Protein AF-A0A957H696-F1 (afdb_monomer_lite)

pLDDT: mean 72.22, std 16.33, range [32.25, 91.06]

Radius of gyration: 23.82 Å; chains: 1; bounding box: 49×33×76 Å

Secondary structure (DSSP, 8-state):
-------------------TTHHHHHHHHHSHHIIIIIIIHHHHHHHHHHHHHHHHT-TTHHHHHHHHHHHHHHHHHHHHHHHHHHHTSSHHHHHHHHTT--TT-EEEEEESS-HHHHHHHHTT-SS-EEEEEE---TTT---HHHHHHHH-

Structure (mmCIF, N/CA/C/O backbone):
data_AF-A0A957H696-F1
#
_entry.id   AF-A0A957H696-F1
#
loop_
_atom_site.group_PDB
_atom_site.id
_atom_site.type_symbol
_atom_site.label_atom_id
_atom_site.label_alt_id
_atom_site.label_comp_id
_atom_site.label_asym_id
_atom_site.label_entity_id
_atom_site.label_seq_id
_atom_site.pdbx_PDB_ins_code
_atom_site.Cartn_x
_atom_site.Cartn_y
_atom_site.Cartn_z
_atom_site.occupancy
_atom_site.B_iso_or_equiv
_atom_site.auth_seq_id
_atom_site.auth_comp_id
_atom_site.auth_asym_id
_atom_site.auth_atom_id
_atom_site.pdbx_PDB_model_num
ATOM 1 N N . MET A 1 1 ? -25.840 -11.028 42.910 1.00 34.81 1 MET A N 1
ATOM 2 C CA . MET A 1 1 ? -25.568 -9.644 43.344 1.00 34.81 1 MET A CA 1
ATOM 3 C C . MET A 1 1 ? -24.066 -9.427 43.217 1.00 34.81 1 MET A C 1
ATOM 5 O O . MET A 1 1 ? -23.335 -9.792 44.121 1.00 34.81 1 MET A O 1
ATOM 9 N N . PHE A 1 2 ? -23.595 -8.974 42.053 1.00 33.38 2 PHE A N 1
ATOM 10 C CA . PHE A 1 2 ? -22.177 -8.686 41.814 1.00 33.38 2 PHE A CA 1
ATOM 11 C C . PHE A 1 2 ? -22.056 -7.230 41.378 1.00 33.38 2 PHE A C 1
ATOM 13 O O . PHE A 1 2 ? -22.542 -6.841 40.320 1.00 33.38 2 PHE A O 1
ATOM 20 N N . SER A 1 3 ? -21.473 -6.438 42.273 1.00 37.19 3 SER A N 1
ATOM 21 C CA . SER A 1 3 ? -21.090 -5.048 42.075 1.00 37.19 3 SER A CA 1
ATOM 22 C C . SER A 1 3 ? -19.741 -5.029 41.362 1.00 37.19 3 SER A C 1
ATOM 24 O O . SER A 1 3 ? -18.765 -5.543 41.904 1.00 37.19 3 SER A O 1
ATOM 26 N N . TYR A 1 4 ? -19.681 -4.455 40.163 1.00 36.12 4 TYR A N 1
ATOM 27 C CA . TYR A 1 4 ? -18.425 -4.066 39.527 1.00 36.12 4 TYR A CA 1
ATOM 28 C C . TYR A 1 4 ? -18.479 -2.562 39.289 1.00 36.12 4 TYR A C 1
ATOM 30 O O . TYR A 1 4 ? -19.171 -2.070 38.399 1.00 36.12 4 TYR A O 1
ATOM 38 N N . GLY A 1 5 ? -17.806 -1.845 40.187 1.00 32.28 5 GLY A N 1
ATOM 39 C CA . GLY A 1 5 ? -17.722 -0.397 40.211 1.00 32.28 5 GLY A CA 1
ATOM 40 C C . GLY A 1 5 ? -16.896 0.175 39.062 1.00 32.28 5 GLY A C 1
ATOM 41 O O . GLY A 1 5 ? -15.884 -0.384 38.640 1.00 32.28 5 GLY A O 1
ATOM 42 N N . LEU A 1 6 ? -17.345 1.346 38.612 1.00 41.88 6 LEU A N 1
ATOM 43 C CA . LEU A 1 6 ? -16.541 2.354 37.935 1.00 41.88 6 LEU A CA 1
ATOM 44 C C . LEU A 1 6 ? -15.262 2.636 38.733 1.00 41.88 6 LEU A C 1
ATOM 46 O O . LEU A 1 6 ? -15.373 2.968 39.909 1.00 41.88 6 LEU A O 1
ATOM 50 N N . SER A 1 7 ? -14.089 2.592 38.089 1.00 43.66 7 SER A N 1
ATOM 51 C CA . SER A 1 7 ? -12.881 3.342 38.495 1.00 43.66 7 SER A CA 1
ATOM 52 C C . SER A 1 7 ? -11.669 2.944 37.635 1.00 43.66 7 SER A C 1
ATOM 54 O O . SER A 1 7 ? -10.794 2.238 38.118 1.00 43.66 7 SER A O 1
ATOM 56 N N . LEU A 1 8 ? -11.578 3.385 36.373 1.00 35.31 8 LEU A N 1
ATOM 57 C CA . LEU A 1 8 ? -10.301 3.407 35.624 1.00 35.31 8 LEU A CA 1
ATOM 58 C C . LEU A 1 8 ? -10.250 4.570 34.606 1.00 35.31 8 LEU A C 1
ATOM 60 O O . LEU A 1 8 ? -9.803 4.417 33.474 1.00 35.31 8 LEU A O 1
ATOM 64 N N . TRP A 1 9 ? -10.704 5.754 35.022 1.00 42.25 9 TRP A N 1
ATOM 65 C CA . TRP A 1 9 ? -10.411 7.022 34.342 1.00 42.25 9 TRP A CA 1
ATOM 66 C C . TRP A 1 9 ? -9.450 7.837 35.205 1.00 42.25 9 TRP A C 1
ATOM 68 O O . TRP A 1 9 ? -9.844 8.814 35.832 1.00 42.25 9 TRP A O 1
ATOM 78 N N . GLN A 1 10 ? -8.188 7.418 35.282 1.00 43.88 10 GLN A N 1
ATOM 79 C CA . GLN A 1 10 ? -7.133 8.290 35.791 1.00 43.88 10 GLN A CA 1
ATOM 80 C C . GLN A 1 10 ? -5.769 7.855 35.250 1.00 43.88 10 GLN A C 1
ATOM 82 O O . GLN A 1 10 ? -5.311 6.745 35.495 1.00 43.88 10 GLN A O 1
ATOM 87 N N . ASN A 1 11 ? -5.140 8.801 34.551 1.00 40.41 11 ASN A N 1
ATOM 88 C CA . ASN A 1 11 ? -3.729 8.874 34.174 1.00 40.41 11 ASN A CA 1
ATOM 89 C C . ASN A 1 11 ? -3.277 8.057 32.953 1.00 40.41 11 ASN A C 1
ATOM 91 O O . ASN A 1 11 ? -2.820 6.922 33.043 1.00 40.41 11 ASN A O 1
ATOM 95 N N . SER A 1 12 ? -3.257 8.724 31.799 1.00 37.41 12 SER A N 1
ATOM 96 C CA . SER A 1 12 ? -2.250 8.462 30.766 1.00 37.41 12 SER A CA 1
ATOM 97 C C . SER A 1 12 ? -1.592 9.794 30.386 1.00 37.41 12 SER A C 1
ATOM 99 O O . SER A 1 12 ? -2.230 10.621 29.732 1.00 37.41 12 SER A O 1
ATOM 101 N N . PRO A 1 13 ? -0.364 10.060 30.872 1.00 37.94 13 PRO A N 1
ATOM 102 C CA . PRO A 1 13 ? 0.421 11.219 30.475 1.00 37.94 13 PRO A CA 1
ATOM 103 C C . PRO A 1 13 ? 0.997 10.993 29.071 1.00 37.94 13 PRO A C 1
ATOM 105 O O . PRO A 1 13 ? 1.431 9.894 28.747 1.00 37.94 13 PRO A O 1
ATOM 108 N N . GLY A 1 14 ? 1.020 12.051 28.259 1.00 32.25 14 GLY A N 1
ATOM 109 C CA . GLY A 1 14 ? 1.676 12.059 26.950 1.00 32.25 14 GLY A CA 1
ATOM 110 C C . GLY A 1 14 ? 0.770 11.617 25.804 1.00 32.25 14 GLY A C 1
ATOM 111 O O . GLY A 1 14 ? 0.796 10.470 25.372 1.00 32.25 14 GLY A O 1
ATOM 112 N N . MET A 1 15 ? 0.006 12.561 25.246 1.00 37.91 15 MET A N 1
ATOM 113 C CA . MET A 1 15 ? -0.445 12.461 23.856 1.00 37.91 15 MET A CA 1
ATOM 114 C C . MET A 1 15 ? 0.782 12.576 22.944 1.00 37.91 15 MET A C 1
ATOM 116 O O . MET A 1 15 ? 1.052 13.632 22.368 1.00 37.91 15 MET A O 1
ATOM 120 N N . ASP A 1 16 ? 1.537 11.486 22.822 1.00 41.06 16 ASP A N 1
ATOM 121 C CA . ASP A 1 16 ? 2.485 11.344 21.732 1.00 41.06 16 ASP A CA 1
ATOM 122 C C . ASP A 1 16 ? 1.691 11.322 20.433 1.00 41.06 16 ASP A C 1
ATOM 124 O O . ASP A 1 16 ? 0.759 10.537 20.239 1.00 41.06 16 ASP A O 1
ATOM 128 N N . ARG A 1 17 ? 2.053 12.259 19.560 1.00 42.22 17 ARG A N 1
ATOM 129 C CA . ARG A 1 17 ? 1.499 12.471 18.227 1.00 42.22 17 ARG A CA 1
ATOM 130 C C . ARG A 1 17 ? 1.563 11.161 17.443 1.00 42.22 17 ARG A C 1
ATOM 132 O O . ARG A 1 17 ? 2.552 10.866 16.776 1.00 42.22 17 ARG A O 1
ATOM 139 N N . THR A 1 18 ? 0.501 10.370 17.511 1.00 46.81 18 THR A N 1
ATOM 140 C CA . THR A 1 18 ? 0.276 9.213 16.649 1.00 46.81 18 THR A CA 1
ATOM 141 C C . THR A 1 18 ? 0.002 9.754 15.251 1.00 46.81 18 THR A C 1
ATOM 143 O O . THR A 1 18 ? -1.121 10.080 14.877 1.00 46.81 18 THR A O 1
ATOM 146 N N . GLY A 1 19 ? 1.092 9.991 14.515 1.00 47.22 19 GLY A N 1
ATOM 147 C CA . GLY A 1 19 ? 1.064 10.548 13.172 1.00 47.22 19 GLY A CA 1
ATOM 148 C C . GLY A 1 19 ? 0.211 9.681 12.253 1.00 47.22 19 GLY A C 1
ATOM 149 O O . GLY A 1 19 ? 0.351 8.462 12.252 1.00 47.22 19 GLY A O 1
ATOM 150 N N . ARG A 1 20 ? -0.640 10.344 11.466 1.00 48.97 20 ARG A N 1
ATOM 151 C CA . ARG A 1 20 ? -1.643 9.852 10.495 1.00 48.97 20 ARG A CA 1
ATOM 152 C C . ARG A 1 20 ? -1.133 8.846 9.427 1.00 48.97 20 ARG A C 1
ATOM 154 O O . ARG A 1 20 ? -1.854 8.552 8.488 1.00 48.97 20 ARG A O 1
ATOM 161 N N . TYR A 1 21 ? 0.091 8.334 9.558 1.00 50.62 21 TYR A N 1
ATOM 162 C CA . TYR A 1 21 ? 0.776 7.468 8.591 1.00 50.62 21 TYR A CA 1
ATOM 163 C C . TYR A 1 21 ? 1.606 6.343 9.240 1.00 50.62 21 TYR A C 1
ATOM 165 O O . TYR A 1 21 ? 2.425 5.714 8.568 1.00 50.62 21 TYR A O 1
ATOM 173 N N . ARG A 1 22 ? 1.481 6.117 10.557 1.00 54.50 22 ARG A N 1
ATOM 174 C CA . ARG A 1 22 ? 2.351 5.176 11.287 1.00 54.50 22 ARG A CA 1
ATOM 175 C C . ARG A 1 22 ? 2.080 3.721 10.881 1.00 54.50 22 ARG A C 1
ATOM 177 O O . ARG A 1 22 ? 3.032 2.966 10.731 1.00 54.50 22 ARG A O 1
ATOM 184 N N . GLY A 1 23 ? 0.821 3.363 10.603 1.00 54.19 23 GLY A N 1
ATOM 185 C CA . GLY A 1 23 ? 0.460 2.024 10.124 1.00 54.19 23 GLY A CA 1
ATOM 186 C C . GLY A 1 23 ? 0.980 1.744 8.712 1.00 54.19 23 GLY A C 1
ATOM 187 O O . GLY A 1 23 ? 1.528 0.673 8.451 1.00 54.19 23 GLY A O 1
ATOM 188 N N . THR A 1 24 ? 0.891 2.734 7.817 1.00 53.72 24 THR A N 1
ATOM 189 C CA . THR A 1 24 ? 1.445 2.623 6.456 1.00 53.72 24 THR A CA 1
ATOM 190 C C . THR A 1 24 ? 2.975 2.504 6.477 1.00 53.72 24 THR A C 1
ATOM 192 O O . THR A 1 24 ? 3.540 1.680 5.757 1.00 53.72 24 THR A O 1
ATOM 195 N N . LEU A 1 25 ? 3.658 3.281 7.328 1.00 57.34 25 LEU A N 1
ATOM 196 C CA . LEU A 1 25 ? 5.116 3.215 7.474 1.00 57.34 25 LEU A CA 1
ATOM 197 C C . LEU A 1 25 ? 5.583 1.892 8.084 1.00 57.34 25 LEU A C 1
ATOM 199 O O . LEU A 1 25 ? 6.558 1.338 7.589 1.00 57.34 25 LEU A O 1
ATOM 203 N N . ASP A 1 26 ? 4.878 1.347 9.077 1.00 60.53 26 ASP A N 1
ATOM 204 C CA . ASP A 1 26 ? 5.205 0.035 9.649 1.00 60.53 26 ASP A CA 1
ATOM 205 C C . ASP A 1 26 ? 4.981 -1.101 8.636 1.00 60.53 26 ASP A C 1
ATOM 207 O O . ASP A 1 26 ? 5.772 -2.042 8.574 1.00 60.53 26 ASP A O 1
ATOM 211 N N . TYR A 1 27 ? 3.958 -1.003 7.779 1.00 58.91 27 TYR A N 1
ATOM 212 C CA . TYR A 1 27 ? 3.725 -1.978 6.708 1.00 58.91 27 TYR A CA 1
ATOM 213 C C . TYR A 1 27 ? 4.808 -1.928 5.619 1.00 58.91 27 TYR A C 1
ATOM 215 O O . TYR A 1 27 ? 5.312 -2.977 5.200 1.00 58.91 27 TYR A O 1
ATOM 223 N N . ILE A 1 28 ? 5.198 -0.721 5.189 1.00 60.41 28 ILE A N 1
ATOM 224 C CA . ILE A 1 28 ? 6.301 -0.512 4.238 1.00 60.41 28 ILE A CA 1
ATOM 225 C C . ILE A 1 28 ? 7.625 -0.965 4.861 1.00 60.41 28 ILE A C 1
ATOM 227 O O . ILE A 1 28 ? 8.406 -1.642 4.197 1.00 60.41 28 ILE A O 1
ATOM 231 N N . ALA A 1 29 ? 7.860 -0.664 6.139 1.00 62.00 29 ALA A N 1
ATOM 232 C CA . ALA A 1 29 ? 9.043 -1.101 6.869 1.00 62.00 29 ALA A CA 1
ATOM 233 C C . ALA A 1 29 ? 9.069 -2.619 7.089 1.00 62.00 29 ALA A C 1
ATOM 235 O O . ALA A 1 29 ? 10.145 -3.197 7.122 1.00 62.00 29 ALA A O 1
ATOM 236 N N . ALA A 1 30 ? 7.928 -3.300 7.195 1.00 62.59 30 ALA A N 1
ATOM 237 C CA . ALA A 1 30 ? 7.889 -4.760 7.300 1.00 62.59 30 ALA A CA 1
ATOM 238 C C . ALA A 1 30 ? 8.146 -5.461 5.952 1.00 62.59 30 ALA A C 1
ATOM 240 O O . ALA A 1 30 ? 8.749 -6.532 5.917 1.00 62.59 30 ALA A O 1
ATOM 241 N N . HIS A 1 31 ? 7.726 -4.850 4.840 1.00 64.25 31 HIS A N 1
ATOM 242 C CA . HIS A 1 31 ? 7.842 -5.422 3.491 1.00 64.25 31 HIS A CA 1
ATOM 243 C C . HIS A 1 31 ? 8.910 -4.735 2.629 1.00 64.25 31 HIS A C 1
ATOM 245 O O . HIS A 1 31 ? 8.953 -4.935 1.412 1.00 64.25 31 HIS A O 1
ATOM 251 N N . TRP A 1 32 ? 9.805 -3.960 3.250 1.00 61.69 32 TRP A N 1
ATOM 252 C CA . TRP A 1 32 ? 10.850 -3.195 2.566 1.00 61.69 32 TRP A CA 1
ATOM 253 C C . TRP A 1 32 ? 11.682 -4.018 1.567 1.00 61.69 32 TRP A C 1
ATOM 255 O O . TRP A 1 32 ? 11.983 -3.472 0.502 1.00 61.69 32 TRP A O 1
ATOM 265 N N . PRO A 1 33 ? 12.006 -5.315 1.797 1.00 64.81 33 PRO A N 1
ATOM 266 C CA . PRO A 1 33 ? 12.807 -6.072 0.841 1.00 64.81 33 PRO A CA 1
ATOM 267 C C . PRO A 1 33 ? 12.067 -6.283 -0.482 1.00 64.81 33 PRO A C 1
ATOM 269 O O . PRO A 1 33 ? 12.677 -6.204 -1.541 1.00 64.81 33 PRO A O 1
ATOM 272 N N . ALA A 1 34 ? 10.749 -6.492 -0.450 1.00 67.62 34 ALA A N 1
ATOM 273 C CA . ALA A 1 34 ? 9.949 -6.650 -1.663 1.00 67.62 34 ALA A CA 1
ATOM 274 C C . ALA A 1 34 ? 9.849 -5.332 -2.449 1.00 67.62 34 ALA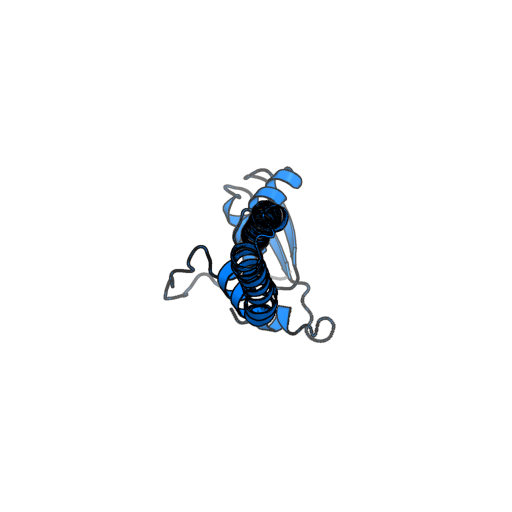 A C 1
ATOM 276 O O . ALA A 1 34 ? 9.906 -5.338 -3.679 1.00 67.62 34 ALA A O 1
ATOM 277 N N . TYR A 1 35 ? 9.767 -4.197 -1.749 1.00 66.19 35 TYR A N 1
ATOM 278 C CA . TYR A 1 35 ? 9.775 -2.877 -2.382 1.00 66.19 35 TYR A CA 1
ATOM 279 C C . TYR A 1 35 ? 11.132 -2.537 -3.003 1.00 66.19 35 TYR A C 1
ATOM 281 O O . TYR A 1 35 ? 11.187 -2.098 -4.151 1.00 66.19 35 TYR A O 1
ATOM 289 N N . ILE A 1 36 ? 12.232 -2.781 -2.288 1.00 72.69 36 ILE A N 1
ATOM 290 C CA . ILE A 1 36 ? 13.573 -2.476 -2.797 1.00 72.69 36 ILE A CA 1
ATOM 291 C C . ILE A 1 36 ? 13.983 -3.470 -3.887 1.00 72.69 36 ILE A C 1
ATOM 293 O O . ILE A 1 36 ? 14.298 -3.057 -4.997 1.00 72.69 36 ILE A O 1
ATOM 297 N N . PHE A 1 37 ? 13.954 -4.777 -3.629 1.00 75.50 37 PHE A N 1
ATOM 298 C CA . PHE A 1 37 ? 14.446 -5.747 -4.611 1.00 75.50 37 PHE A CA 1
ATOM 299 C C . PHE A 1 37 ? 13.472 -5.967 -5.770 1.00 75.50 37 PHE A C 1
ATOM 301 O O . PHE A 1 37 ? 13.909 -6.103 -6.910 1.00 75.50 37 PHE A O 1
ATOM 308 N N . GLY A 1 38 ? 12.164 -5.969 -5.504 1.00 76.50 38 GLY A N 1
ATOM 309 C CA . GLY A 1 38 ? 11.143 -6.160 -6.532 1.00 76.50 38 GLY A CA 1
ATOM 310 C C . GLY A 1 38 ? 10.967 -4.914 -7.392 1.00 76.50 38 GLY A C 1
ATOM 311 O O . GLY A 1 38 ? 11.322 -4.912 -8.569 1.00 76.50 38 GLY A O 1
ATOM 312 N N . TYR A 1 39 ? 10.444 -3.832 -6.811 1.00 75.69 39 TYR A N 1
ATOM 313 C CA . TYR A 1 39 ? 10.110 -2.638 -7.591 1.00 75.69 39 TYR A CA 1
ATOM 314 C C . TYR A 1 39 ? 11.349 -1.890 -8.084 1.00 75.69 39 TYR A C 1
ATOM 316 O O . TYR A 1 39 ? 11.405 -1.568 -9.270 1.00 75.69 39 TYR A O 1
ATOM 324 N N . ALA A 1 40 ? 12.361 -1.648 -7.239 1.00 80.50 40 ALA A N 1
ATOM 325 C CA . ALA A 1 40 ? 13.559 -0.946 -7.711 1.00 80.50 40 ALA A CA 1
ATOM 326 C C . ALA A 1 40 ? 14.349 -1.789 -8.726 1.00 80.50 40 ALA A C 1
ATOM 328 O O . ALA A 1 40 ? 14.864 -1.239 -9.696 1.00 80.50 40 ALA A O 1
ATOM 329 N N . GLY A 1 41 ? 14.374 -3.117 -8.562 1.00 85.56 41 GLY A N 1
ATOM 330 C CA . GLY A 1 41 ? 14.967 -4.036 -9.536 1.00 85.56 41 GLY A CA 1
ATOM 331 C C . GLY A 1 41 ? 14.270 -3.992 -10.898 1.00 85.56 41 GLY A C 1
ATOM 332 O O . GLY A 1 41 ? 14.935 -3.843 -11.922 1.00 85.56 41 GLY A O 1
ATOM 333 N N . ILE A 1 42 ? 12.933 -4.049 -10.922 1.00 84.12 42 ILE A N 1
ATOM 334 C CA . ILE A 1 42 ? 12.143 -3.960 -12.162 1.00 84.12 42 ILE A CA 1
ATOM 335 C C . ILE A 1 42 ? 12.310 -2.586 -12.823 1.00 84.12 42 ILE A C 1
ATOM 337 O O . ILE A 1 42 ? 12.510 -2.511 -14.034 1.00 84.12 42 ILE A O 1
ATOM 341 N N . ILE A 1 43 ? 12.274 -1.500 -12.046 1.00 86.25 43 ILE A N 1
ATOM 342 C CA . ILE A 1 43 ? 12.483 -0.138 -12.561 1.00 86.25 43 ILE A CA 1
ATOM 343 C C . ILE A 1 43 ? 13.881 -0.004 -13.174 1.00 86.25 43 ILE A C 1
ATOM 345 O O . ILE A 1 43 ? 14.013 0.515 -14.283 1.00 86.25 43 ILE A O 1
ATOM 349 N N . LEU A 1 44 ? 14.917 -0.506 -12.494 1.00 89.56 44 LEU A N 1
ATOM 350 C CA . LEU A 1 44 ? 16.291 -0.480 -12.993 1.00 89.56 44 LEU A CA 1
ATOM 351 C C . LEU A 1 44 ? 16.427 -1.285 -14.292 1.00 89.56 44 LEU A C 1
ATOM 353 O O . LEU A 1 44 ? 17.0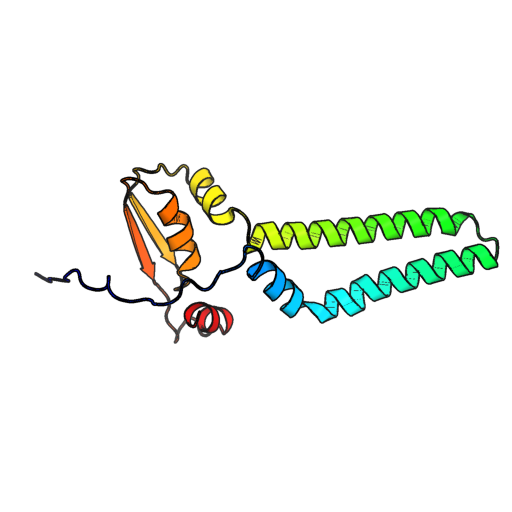11 -0.791 -15.254 1.00 89.56 44 LEU A O 1
ATOM 357 N N . LEU A 1 45 ? 15.850 -2.488 -14.345 1.00 88.69 45 LEU A N 1
ATOM 358 C CA . LEU A 1 45 ? 15.852 -3.330 -15.542 1.00 88.69 45 LEU A CA 1
ATOM 359 C C . LEU A 1 45 ? 15.188 -2.617 -16.730 1.00 88.69 45 LEU A C 1
ATOM 361 O O . LEU A 1 45 ? 15.743 -2.605 -17.828 1.00 88.69 45 LEU A O 1
ATOM 365 N N . LEU A 1 46 ? 14.024 -1.998 -16.513 1.00 87.38 46 LEU A N 1
ATOM 366 C CA . LEU A 1 46 ? 13.298 -1.267 -17.554 1.00 87.38 46 LEU A CA 1
ATOM 367 C C . LEU A 1 46 ? 14.066 -0.025 -18.024 1.00 87.38 46 LEU A C 1
ATOM 369 O O . LEU A 1 46 ? 14.104 0.246 -19.223 1.00 87.38 46 LEU A O 1
ATOM 373 N N . LEU A 1 47 ? 14.727 0.697 -17.116 1.00 89.81 47 LEU A N 1
ATOM 374 C CA . LEU A 1 47 ? 15.593 1.823 -17.477 1.00 89.81 47 LEU A CA 1
ATOM 375 C C . LEU A 1 47 ? 16.787 1.370 -18.324 1.00 89.81 47 LEU A C 1
ATOM 377 O O . LEU A 1 47 ? 17.060 1.973 -19.362 1.00 89.81 47 LEU A O 1
ATOM 381 N N . VAL A 1 48 ? 17.465 0.288 -17.928 1.00 90.62 48 VAL A N 1
ATOM 382 C CA . VAL A 1 48 ? 18.565 -0.297 -18.711 1.00 90.62 48 VAL A CA 1
ATOM 383 C C . VAL A 1 48 ? 18.069 -0.727 -20.091 1.00 90.62 48 VAL A C 1
ATOM 385 O O . VAL A 1 48 ? 18.718 -0.414 -21.088 1.00 90.62 48 VAL A O 1
ATOM 388 N N . LEU A 1 49 ? 16.900 -1.370 -20.172 1.00 89.31 49 LEU A N 1
ATOM 389 C CA . LEU A 1 49 ? 16.294 -1.773 -21.441 1.00 89.31 49 LEU A CA 1
ATOM 390 C C . LEU A 1 49 ? 16.057 -0.570 -22.364 1.00 89.31 49 LEU A C 1
ATOM 392 O O . LEU A 1 49 ? 16.403 -0.641 -23.542 1.00 89.31 49 LEU A O 1
ATOM 396 N N . VAL A 1 50 ? 15.512 0.535 -21.844 1.00 88.56 50 VAL A N 1
ATOM 397 C CA . VAL A 1 50 ? 15.263 1.759 -22.626 1.00 88.56 50 VAL A CA 1
ATOM 398 C C . VAL A 1 50 ? 16.576 2.383 -23.113 1.00 88.56 50 VAL A C 1
ATOM 400 O O . VAL A 1 50 ? 16.680 2.732 -24.289 1.00 88.56 50 VAL A O 1
ATOM 403 N N . ILE A 1 51 ? 17.593 2.475 -22.250 1.00 89.12 51 ILE A N 1
ATOM 404 C CA . ILE A 1 51 ? 18.904 3.054 -22.593 1.00 89.12 51 ILE A CA 1
ATOM 405 C C . ILE A 1 51 ? 19.619 2.211 -23.659 1.00 89.12 51 ILE A C 1
ATOM 407 O O . ILE A 1 51 ? 20.076 2.748 -24.670 1.00 89.12 51 ILE A O 1
ATOM 411 N N . VAL A 1 52 ? 19.687 0.889 -23.468 1.00 90.12 52 VAL A N 1
ATOM 412 C CA . VAL A 1 52 ? 20.335 -0.036 -24.414 1.00 90.12 52 VAL A CA 1
ATOM 413 C C . VAL A 1 52 ? 19.581 -0.072 -25.742 1.00 90.12 52 VAL A C 1
ATOM 415 O O . VAL A 1 52 ? 20.210 -0.043 -26.798 1.00 90.12 52 VAL A O 1
ATOM 418 N N . SER A 1 53 ? 18.246 -0.061 -25.707 1.00 86.94 53 SER A N 1
ATOM 419 C CA . SER A 1 53 ? 17.429 -0.022 -26.926 1.00 86.94 53 SER A CA 1
ATOM 420 C C . SER A 1 53 ? 17.651 1.265 -27.718 1.00 86.94 53 SER A C 1
ATOM 422 O O . SER A 1 53 ? 17.753 1.213 -28.941 1.00 86.94 53 SER A O 1
ATOM 424 N N . GLY A 1 54 ? 17.789 2.408 -27.037 1.00 87.38 54 GLY A N 1
ATOM 425 C CA . GLY A 1 54 ? 18.158 3.672 -27.674 1.00 87.38 54 GLY A CA 1
ATOM 426 C C . GLY A 1 54 ? 19.539 3.618 -28.329 1.00 87.38 54 GLY A C 1
ATOM 427 O O . GLY A 1 54 ? 19.691 4.046 -29.471 1.00 87.38 54 GLY A O 1
ATOM 428 N N . ALA A 1 55 ? 20.525 3.022 -27.653 1.00 90.19 55 ALA A N 1
ATOM 429 C CA . ALA A 1 55 ? 21.879 2.867 -28.187 1.00 90.19 55 ALA A CA 1
ATOM 430 C C . ALA A 1 55 ? 21.956 1.906 -29.391 1.00 90.19 55 ALA A C 1
ATOM 432 O O . ALA A 1 55 ? 22.762 2.122 -30.292 1.00 90.19 55 ALA A O 1
ATOM 433 N N . GLN A 1 56 ? 21.117 0.864 -29.427 1.00 90.50 56 GLN A N 1
ATOM 434 C CA . GLN A 1 56 ? 21.071 -0.118 -30.521 1.00 90.50 56 GLN A CA 1
ATOM 435 C C . GLN A 1 56 ? 20.097 0.251 -31.656 1.00 90.50 56 GLN A C 1
ATOM 437 O O . GLN A 1 56 ? 19.983 -0.487 -32.634 1.00 90.50 56 GLN A O 1
ATOM 442 N N . GLY A 1 57 ? 19.391 1.385 -31.557 1.00 88.06 57 GLY A N 1
ATOM 443 C CA . GLY A 1 57 ? 18.426 1.830 -32.572 1.00 88.06 57 GLY A CA 1
ATOM 444 C C . GLY A 1 57 ? 17.108 1.046 -32.572 1.00 88.06 57 GLY A C 1
ATOM 445 O O . GLY A 1 57 ? 16.356 1.073 -33.547 1.00 88.06 57 GLY A O 1
ATOM 446 N N . TRP A 1 58 ? 16.799 0.344 -31.485 1.00 91.06 58 TRP A N 1
ATOM 447 C CA . TRP A 1 58 ? 15.576 -0.433 -31.306 1.00 91.06 58 TRP A CA 1
ATOM 448 C C . TRP A 1 58 ? 14.421 0.448 -30.814 1.00 91.06 58 TRP A C 1
ATOM 450 O O . TRP A 1 58 ? 13.918 0.313 -29.696 1.00 91.06 58 TRP A O 1
ATOM 460 N N . TRP A 1 59 ? 13.974 1.364 -31.673 1.00 84.75 59 TRP A N 1
ATOM 461 C CA . TRP A 1 59 ? 13.009 2.414 -31.324 1.00 84.75 59 TRP A CA 1
ATOM 462 C C . TRP A 1 59 ? 11.668 1.904 -30.785 1.00 84.75 59 TRP A C 1
ATOM 464 O O . TRP A 1 59 ? 11.049 2.589 -29.978 1.00 84.75 59 TRP A O 1
ATOM 474 N N . ALA A 1 60 ? 11.232 0.699 -31.166 1.00 85.62 60 ALA A N 1
ATOM 475 C CA . ALA A 1 60 ? 9.978 0.106 -30.694 1.00 85.62 60 ALA A CA 1
ATOM 476 C C . ALA A 1 60 ? 9.982 -0.229 -29.189 1.00 85.62 60 ALA A C 1
ATOM 478 O O . ALA A 1 60 ? 8.933 -0.202 -28.544 1.00 85.62 60 ALA A O 1
ATOM 479 N N . PHE A 1 61 ? 11.151 -0.506 -28.606 1.00 82.94 61 PHE A N 1
ATOM 480 C CA . PHE A 1 61 ? 11.266 -0.877 -27.193 1.00 82.94 61 PHE A CA 1
ATOM 481 C C . PHE A 1 61 ? 11.255 0.329 -26.252 1.00 82.94 61 PHE A C 1
ATOM 483 O O . PHE A 1 61 ? 10.956 0.176 -25.072 1.00 82.94 61 PHE A O 1
ATOM 490 N N . ILE A 1 62 ? 11.518 1.533 -26.765 1.00 83.69 62 ILE A N 1
ATOM 491 C CA . ILE A 1 62 ? 11.481 2.772 -25.982 1.00 83.69 62 ILE A CA 1
ATOM 492 C C . ILE A 1 62 ? 10.057 3.070 -25.474 1.00 83.69 62 ILE A C 1
ATOM 494 O O . ILE A 1 62 ? 9.873 3.107 -24.256 1.00 83.69 62 ILE A O 1
ATOM 498 N N . PRO A 1 63 ? 9.022 3.230 -26.330 1.00 88.12 63 PRO A N 1
ATOM 499 C CA . PRO A 1 63 ? 7.664 3.488 -25.854 1.00 88.12 63 PRO A CA 1
ATOM 500 C C . PRO A 1 63 ? 7.103 2.310 -25.045 1.00 88.12 63 PRO A C 1
ATOM 502 O O . PRO A 1 63 ? 6.361 2.531 -24.091 1.00 88.12 63 PRO A O 1
ATOM 505 N N . LEU A 1 64 ? 7.502 1.073 -25.363 1.00 87.00 64 LEU A N 1
ATOM 506 C CA . LEU A 1 64 ? 7.111 -0.117 -24.604 1.00 87.00 64 LEU A CA 1
ATOM 507 C C . LEU A 1 64 ? 7.704 -0.118 -23.183 1.00 87.00 64 LEU A C 1
ATOM 509 O O . LEU A 1 64 ? 6.993 -0.390 -22.217 1.00 87.00 64 LEU A O 1
ATOM 513 N N . GLY A 1 65 ? 8.981 0.242 -23.037 1.00 85.00 65 GLY A N 1
ATOM 514 C CA . GLY A 1 65 ? 9.642 0.379 -21.739 1.00 85.00 65 GLY A CA 1
ATOM 515 C C . GLY A 1 65 ? 9.032 1.495 -20.889 1.00 85.00 65 GLY A C 1
ATOM 516 O O . GLY A 1 65 ? 8.800 1.299 -19.697 1.00 85.00 65 GLY A O 1
ATOM 517 N N . PHE A 1 66 ? 8.680 2.630 -21.503 1.00 88.44 66 PHE A N 1
ATOM 518 C CA . PHE A 1 66 ? 7.956 3.706 -20.816 1.00 88.44 66 PHE A CA 1
ATOM 519 C C . PHE A 1 66 ? 6.546 3.291 -20.382 1.00 88.44 66 PHE A C 1
ATOM 521 O O . PHE A 1 66 ? 6.146 3.592 -19.257 1.00 88.44 66 PHE A O 1
ATOM 528 N N . ALA A 1 67 ? 5.805 2.567 -21.225 1.00 88.69 67 ALA A N 1
ATOM 529 C CA . ALA A 1 67 ? 4.494 2.034 -20.860 1.00 88.69 67 ALA A CA 1
ATOM 530 C C . ALA A 1 67 ? 4.590 1.063 -19.670 1.00 88.69 67 ALA A C 1
ATOM 532 O O . ALA A 1 67 ? 3.800 1.155 -18.729 1.00 88.69 67 ALA A O 1
ATOM 533 N N . ALA A 1 68 ? 5.597 0.184 -19.666 1.00 85.88 68 ALA A N 1
ATOM 534 C CA . ALA A 1 68 ? 5.857 -0.719 -18.549 1.00 85.88 68 ALA A CA 1
ATOM 535 C C . ALA A 1 68 ? 6.247 0.037 -17.265 1.00 85.88 68 ALA A C 1
ATOM 537 O O . ALA A 1 68 ? 5.740 -0.286 -16.192 1.00 85.88 68 ALA A O 1
ATOM 538 N N . LEU A 1 69 ? 7.084 1.077 -17.358 1.00 85.38 69 LEU A N 1
ATOM 539 C CA . LEU A 1 69 ? 7.443 1.925 -16.214 1.00 85.38 69 LEU A CA 1
ATOM 540 C C . LEU A 1 69 ? 6.220 2.620 -15.608 1.00 85.38 69 LEU A C 1
ATOM 542 O O . LEU A 1 69 ? 6.064 2.624 -14.387 1.00 85.38 69 LEU A O 1
ATOM 546 N N . LEU A 1 70 ? 5.335 3.165 -16.446 1.00 89.06 70 LEU A N 1
ATOM 547 C CA . LEU A 1 70 ? 4.082 3.770 -15.990 1.00 89.06 70 LEU A CA 1
ATOM 548 C C . LEU A 1 70 ? 3.181 2.748 -15.296 1.00 89.06 70 LEU A C 1
ATOM 550 O O . LEU A 1 70 ? 2.614 3.055 -14.250 1.00 89.06 70 LEU A O 1
ATOM 554 N N . LEU A 1 71 ? 3.086 1.529 -15.835 1.00 87.94 71 LEU A N 1
ATOM 555 C CA . LEU A 1 71 ? 2.314 0.448 -15.224 1.00 87.94 71 LEU A CA 1
ATOM 556 C C . LEU A 1 71 ? 2.854 0.094 -13.830 1.00 87.94 71 LEU A C 1
ATOM 558 O O . LEU A 1 71 ? 2.084 -0.012 -12.876 1.00 87.94 71 LEU A O 1
ATOM 562 N N . VAL A 1 72 ? 4.175 -0.048 -13.697 1.00 84.31 72 VAL A N 1
ATOM 563 C CA . VAL A 1 72 ? 4.835 -0.355 -12.419 1.00 84.31 72 VAL A CA 1
ATOM 564 C C . VAL A 1 72 ? 4.640 0.783 -11.417 1.00 84.31 72 VAL A C 1
ATOM 566 O O . VAL A 1 72 ? 4.295 0.524 -10.265 1.00 84.31 72 VAL A O 1
ATOM 569 N N . ALA A 1 73 ? 4.800 2.037 -11.847 1.00 82.50 73 ALA A N 1
ATOM 570 C CA . ALA A 1 73 ? 4.576 3.206 -10.999 1.00 82.50 73 ALA A CA 1
ATOM 571 C C . ALA A 1 73 ? 3.117 3.301 -10.528 1.00 82.50 73 ALA A C 1
ATOM 573 O O . ALA A 1 73 ? 2.860 3.564 -9.352 1.00 82.50 73 ALA A O 1
ATOM 574 N N . PHE A 1 74 ? 2.163 3.029 -11.422 1.00 84.75 74 PHE A N 1
ATOM 575 C CA . PHE A 1 74 ? 0.745 2.967 -11.085 1.00 84.75 74 PHE A CA 1
ATOM 576 C C . PHE A 1 74 ? 0.462 1.877 -10.048 1.00 84.75 74 PHE A C 1
ATOM 578 O O . PHE A 1 74 ? -0.168 2.159 -9.031 1.00 84.75 74 PHE A O 1
ATOM 585 N N . TYR A 1 75 ? 0.962 0.656 -10.258 1.00 80.62 75 TYR A N 1
ATOM 586 C CA . TYR A 1 75 ? 0.775 -0.449 -9.313 1.00 80.62 75 TYR A CA 1
ATOM 587 C C . TYR A 1 75 ? 1.416 -0.170 -7.955 1.00 80.62 75 TYR A C 1
ATOM 589 O O . TYR A 1 75 ? 0.813 -0.461 -6.921 1.00 80.62 75 TYR A O 1
ATOM 597 N N . LEU A 1 76 ? 2.601 0.441 -7.943 1.00 79.69 76 LEU A N 1
ATOM 598 C CA . LEU A 1 76 ? 3.263 0.859 -6.714 1.00 79.69 76 LEU A CA 1
ATOM 599 C C . LEU A 1 76 ? 2.391 1.872 -5.958 1.00 79.69 76 LEU A C 1
ATOM 601 O O . LEU A 1 76 ? 2.087 1.666 -4.784 1.00 79.69 76 LEU A O 1
ATOM 605 N N . GLY A 1 77 ? 1.910 2.909 -6.647 1.00 78.69 77 GLY A N 1
ATOM 606 C CA . GLY A 1 77 ? 0.998 3.901 -6.078 1.00 78.69 77 GLY A CA 1
ATOM 607 C C . GLY A 1 77 ? -0.296 3.277 -5.553 1.00 78.69 77 GLY A C 1
ATOM 608 O O . GLY A 1 77 ? -0.690 3.544 -4.420 1.00 78.69 77 GLY A O 1
ATOM 609 N N . ALA A 1 78 ? -0.914 2.383 -6.328 1.00 76.44 78 ALA A N 1
ATOM 610 C CA . ALA A 1 78 ? -2.122 1.664 -5.940 1.00 76.44 78 ALA A CA 1
ATOM 611 C C . ALA A 1 78 ? -1.896 0.755 -4.722 1.00 76.44 78 ALA A C 1
ATOM 613 O O . ALA A 1 78 ? -2.752 0.699 -3.846 1.00 76.44 78 ALA A O 1
ATOM 614 N N . SER A 1 79 ? -0.743 0.085 -4.617 1.00 71.44 79 SER A N 1
ATOM 615 C CA . SER A 1 79 ? -0.414 -0.749 -3.452 1.00 71.44 79 SER A CA 1
ATOM 616 C C . SER A 1 79 ? -0.203 0.071 -2.179 1.00 71.44 79 SER A C 1
ATOM 618 O O . SER A 1 79 ? -0.671 -0.325 -1.113 1.00 71.44 79 SER A O 1
ATOM 620 N N . ILE A 1 80 ? 0.436 1.241 -2.292 1.00 72.06 80 ILE A N 1
ATOM 621 C CA . ILE A 1 80 ? 0.632 2.161 -1.167 1.00 72.06 80 ILE A CA 1
ATOM 622 C C . ILE A 1 80 ? -0.716 2.755 -0.757 1.00 72.06 80 ILE A C 1
ATOM 624 O O . ILE A 1 80 ? -1.02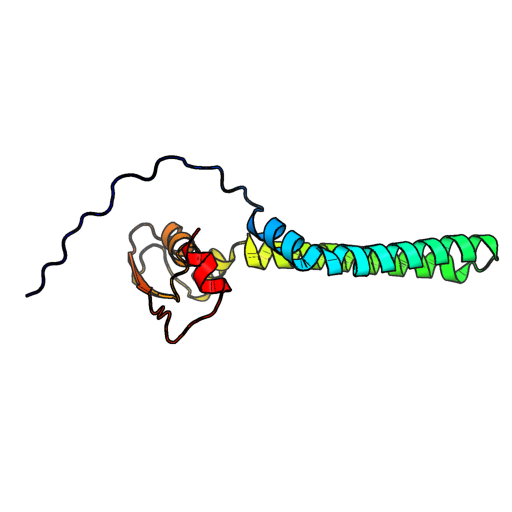3 2.828 0.429 1.00 72.06 80 ILE A O 1
ATOM 628 N N . TRP A 1 81 ? -1.550 3.123 -1.729 1.00 69.75 81 TRP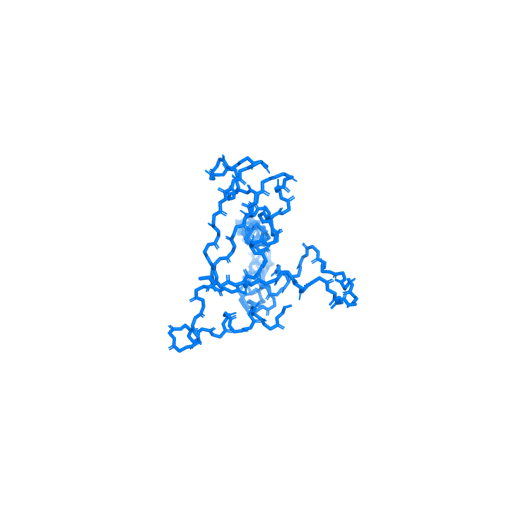 A N 1
ATOM 629 C CA . TRP A 1 81 ? -2.902 3.616 -1.488 1.00 69.75 81 TRP A CA 1
ATOM 630 C C . TRP A 1 81 ? -3.797 2.562 -0.825 1.00 69.75 81 TRP A C 1
ATOM 632 O O . TRP A 1 81 ? -4.489 2.863 0.144 1.00 69.75 81 TRP A O 1
ATOM 642 N N . ALA A 1 82 ? -3.744 1.313 -1.289 1.00 68.75 82 ALA A N 1
ATOM 643 C CA . ALA A 1 82 ? -4.464 0.200 -0.681 1.00 68.75 82 ALA A CA 1
ATOM 644 C C . ALA A 1 82 ? -3.989 -0.059 0.756 1.00 68.75 82 ALA A C 1
ATOM 646 O O . ALA A 1 82 ? -4.818 -0.215 1.649 1.00 68.75 82 ALA A O 1
ATOM 647 N N . ALA A 1 83 ? -2.676 -0.031 1.005 1.00 64.69 83 ALA A N 1
ATOM 648 C CA . ALA A 1 83 ? -2.134 -0.129 2.358 1.00 64.69 83 ALA A CA 1
ATOM 649 C C . ALA A 1 83 ? -2.602 1.042 3.238 1.00 64.69 83 ALA A C 1
ATOM 651 O O . ALA A 1 83 ? -3.008 0.827 4.379 1.00 64.69 83 ALA A O 1
ATOM 652 N N . HIS A 1 84 ? -2.631 2.263 2.700 1.00 62.12 84 HIS A N 1
ATOM 653 C CA . HIS A 1 84 ? -3.152 3.422 3.414 1.00 62.12 84 HIS A CA 1
ATOM 654 C C . HIS A 1 84 ? -4.628 3.238 3.790 1.00 62.12 84 HIS A C 1
ATOM 656 O O . HIS A 1 84 ? -4.984 3.433 4.947 1.00 62.12 84 HIS A O 1
ATOM 662 N N . LEU A 1 85 ? -5.476 2.783 2.864 1.00 63.06 85 LEU A N 1
ATOM 663 C CA . LEU A 1 85 ? -6.883 2.467 3.140 1.00 63.06 85 LEU A CA 1
ATOM 664 C C . LEU A 1 85 ? -7.057 1.360 4.182 1.00 63.06 85 LEU A C 1
ATOM 666 O O . LEU A 1 85 ? -7.953 1.452 5.012 1.00 63.06 85 LEU A O 1
ATOM 670 N N . GLN A 1 86 ? -6.219 0.327 4.138 1.00 63.88 86 GLN A N 1
ATOM 671 C CA . GLN A 1 86 ? -6.317 -0.826 5.029 1.00 63.88 86 GLN A CA 1
ATOM 672 C C . GLN A 1 86 ? -5.868 -0.501 6.464 1.00 63.88 86 GLN A C 1
ATOM 674 O O . GLN A 1 86 ? -6.443 -1.032 7.415 1.00 63.88 86 GLN A O 1
ATOM 679 N N . TYR A 1 87 ? -4.832 0.331 6.621 1.00 59.06 87 TYR A N 1
ATOM 680 C CA . TYR A 1 87 ? -4.158 0.542 7.907 1.00 59.06 87 TYR A CA 1
ATOM 681 C C . TYR A 1 87 ? -4.391 1.921 8.537 1.00 59.06 87 TYR A C 1
ATOM 683 O O . TYR A 1 87 ? -4.414 2.010 9.763 1.00 59.06 87 TYR A O 1
ATOM 691 N N . ASP A 1 88 ? -4.583 2.979 7.745 1.00 57.34 88 ASP A N 1
ATOM 692 C CA . ASP A 1 88 ? -4.735 4.361 8.239 1.00 57.34 88 ASP A CA 1
ATOM 693 C C . ASP A 1 88 ? -6.081 5.008 7.839 1.00 57.34 88 ASP A C 1
ATOM 695 O O . ASP A 1 88 ? -6.535 5.957 8.484 1.00 57.34 88 ASP A O 1
ATOM 699 N N . GLY A 1 89 ? -6.747 4.507 6.797 1.00 54.72 89 GLY A N 1
ATOM 700 C CA . GLY A 1 89 ? -8.033 5.001 6.314 1.00 54.72 89 GLY A CA 1
ATOM 701 C C . GLY A 1 89 ? -9.220 4.365 7.034 1.00 54.72 89 GLY A C 1
ATOM 702 O O . GLY A 1 89 ? -9.158 3.202 7.399 1.00 54.72 89 GLY A O 1
ATOM 703 N N . ALA A 1 90 ? -10.270 5.171 7.236 1.00 61.22 90 ALA A N 1
ATOM 704 C CA . ALA A 1 90 ? -11.722 4.956 7.413 1.00 61.22 90 ALA A CA 1
ATOM 705 C C . ALA A 1 90 ? -12.361 3.541 7.526 1.00 61.22 90 ALA A C 1
ATOM 707 O O . ALA A 1 90 ? -13.574 3.432 7.380 1.00 61.22 90 ALA A O 1
ATOM 708 N N . VAL A 1 91 ? -11.646 2.452 7.816 1.00 66.19 91 VAL A N 1
ATOM 709 C CA . VAL A 1 91 ? -12.197 1.092 7.961 1.00 66.19 91 VAL A CA 1
ATOM 710 C C . VAL A 1 91 ? -13.286 1.080 9.029 1.00 66.19 91 VAL A C 1
ATOM 712 O O . VAL A 1 91 ? -14.341 0.491 8.834 1.00 66.19 91 VAL A O 1
ATOM 715 N N . HIS A 1 92 ? -13.071 1.808 10.124 1.00 72.00 92 HIS A N 1
ATOM 716 C CA . HIS A 1 92 ? -14.046 1.995 11.197 1.00 72.00 92 HIS A CA 1
ATOM 717 C C . HIS A 1 92 ? -15.298 2.738 10.725 1.00 72.00 92 HIS A C 1
ATOM 719 O O . HIS A 1 92 ? -16.403 2.352 11.092 1.00 72.00 92 HIS A O 1
ATOM 725 N N . ASP A 1 93 ? -15.132 3.767 9.891 1.00 70.50 93 ASP A N 1
ATOM 726 C CA . ASP A 1 93 ? -16.244 4.553 9.356 1.00 70.50 93 ASP A CA 1
ATOM 727 C C . ASP A 1 93 ? -17.055 3.722 8.359 1.00 70.50 93 ASP A C 1
ATOM 729 O O . ASP A 1 93 ? -18.278 3.665 8.460 1.00 70.50 93 ASP A O 1
ATOM 733 N N . MET A 1 94 ? -16.370 2.983 7.483 1.00 71.00 94 MET A N 1
ATOM 734 C CA . MET A 1 94 ? -16.979 2.055 6.536 1.00 71.00 94 MET A CA 1
ATOM 735 C C . MET A 1 94 ? -17.711 0.914 7.250 1.00 71.00 94 MET A C 1
ATOM 737 O O . MET A 1 94 ? -18.824 0.582 6.862 1.00 71.00 94 MET A O 1
ATOM 741 N N . LEU A 1 95 ? -17.135 0.334 8.309 1.00 75.75 95 LEU A N 1
ATOM 742 C CA . LEU A 1 95 ? -17.799 -0.679 9.140 1.00 75.75 95 LEU A CA 1
ATOM 743 C C . LEU A 1 95 ? -19.050 -0.121 9.817 1.00 75.75 95 LEU A C 1
ATOM 745 O O . LEU A 1 95 ? -20.073 -0.802 9.850 1.00 75.75 95 LEU A O 1
ATOM 749 N N . PHE A 1 96 ? -18.980 1.109 10.328 1.00 79.62 96 PHE A N 1
ATOM 750 C CA . PHE A 1 96 ? -20.116 1.782 10.950 1.00 79.62 96 PHE A CA 1
ATOM 751 C C . PHE A 1 96 ? -21.247 2.021 9.935 1.00 79.62 96 PHE A C 1
ATOM 753 O O . PHE A 1 96 ? -22.403 1.701 10.214 1.00 79.62 96 PHE A O 1
ATOM 760 N N . ASP A 1 97 ? -20.905 2.482 8.729 1.00 82.25 97 ASP A N 1
ATOM 761 C CA . ASP A 1 97 ? -21.867 2.725 7.649 1.00 82.25 97 ASP A CA 1
ATOM 762 C C . ASP A 1 97 ? -22.439 1.414 7.073 1.00 82.25 97 ASP A C 1
ATOM 764 O O . ASP A 1 97 ? -23.648 1.298 6.861 1.00 82.25 97 ASP A O 1
ATOM 768 N N . MET A 1 98 ? -21.604 0.387 6.871 1.00 80.56 98 MET A N 1
ATOM 769 C CA . MET A 1 98 ? -22.028 -0.940 6.399 1.00 80.56 98 MET A CA 1
ATOM 770 C C . MET A 1 98 ? -22.964 -1.628 7.389 1.00 80.56 98 MET A C 1
ATOM 772 O O . MET A 1 98 ? -23.960 -2.228 6.982 1.00 80.56 98 MET A O 1
ATOM 776 N N . ALA A 1 99 ? -22.665 -1.523 8.684 1.00 82.31 99 ALA A N 1
ATOM 777 C CA . ALA A 1 99 ? -23.524 -2.035 9.743 1.00 82.31 99 ALA A CA 1
ATOM 778 C C . ALA A 1 99 ? -24.793 -1.184 9.937 1.00 82.31 99 ALA A C 1
ATOM 780 O O . ALA A 1 99 ? -25.643 -1.542 10.750 1.00 82.31 99 ALA A O 1
ATOM 781 N N . ARG A 1 100 ? -24.939 -0.085 9.175 1.00 84.94 100 ARG A N 1
ATOM 782 C CA . ARG A 1 100 ? -26.031 0.894 9.276 1.00 84.94 100 ARG A CA 1
ATOM 783 C C . ARG A 1 100 ? -26.226 1.402 10.703 1.00 84.94 100 ARG A C 1
ATOM 785 O O . ARG A 1 100 ? -27.356 1.676 11.109 1.00 84.94 100 ARG A O 1
ATOM 792 N N . LEU A 1 101 ? -25.126 1.504 11.446 1.00 85.69 101 LEU A N 1
ATOM 793 C CA . LEU A 1 101 ? -25.140 1.977 12.819 1.00 85.69 101 LEU A CA 1
ATOM 794 C C . LEU A 1 101 ? -25.444 3.470 12.840 1.00 85.69 101 LEU A C 1
ATOM 796 O O . LEU A 1 101 ? -25.056 4.230 11.948 1.00 85.69 101 LEU A O 1
ATOM 800 N N . ARG A 1 102 ? -26.147 3.885 13.884 1.00 88.38 102 ARG A N 1
ATOM 801 C CA . ARG A 1 102 ? -26.443 5.281 14.181 1.00 88.38 102 ARG A CA 1
ATOM 802 C C . ARG A 1 102 ? -25.663 5.735 15.415 1.00 88.38 102 ARG A C 1
ATOM 804 O O . ARG A 1 102 ? -25.328 4.908 16.265 1.00 88.38 102 ARG A O 1
ATOM 811 N N . PRO A 1 103 ? -25.373 7.039 15.554 1.00 86.94 103 PRO A N 1
ATOM 812 C CA . PRO A 1 103 ? -24.651 7.575 16.713 1.00 86.94 103 PRO A CA 1
ATOM 813 C C . PRO A 1 103 ? -25.317 7.299 18.073 1.00 86.94 103 PRO A C 1
ATOM 815 O O . PRO A 1 103 ? -24.654 7.381 19.112 1.00 86.94 103 PRO A O 1
ATOM 818 N N . GLU A 1 104 ? -26.613 6.983 18.076 1.00 91.06 104 GLU A N 1
ATOM 819 C CA . GLU A 1 104 ? -27.419 6.692 19.265 1.00 91.06 104 GLU A CA 1
ATOM 820 C C . GLU A 1 104 ? -27.531 5.185 19.570 1.00 91.06 104 GLU A C 1
ATOM 822 O O . GLU A 1 104 ? -28.063 4.798 20.616 1.00 91.06 104 GLU A O 1
ATOM 827 N N . ASP A 1 105 ? -27.038 4.322 18.677 1.00 87.50 105 ASP A N 1
ATOM 828 C CA . ASP A 1 105 ? -27.240 2.878 18.777 1.00 87.50 105 ASP A CA 1
ATOM 829 C C . ASP A 1 105 ? -26.432 2.243 19.914 1.00 87.50 105 ASP A C 1
ATOM 831 O O . ASP A 1 105 ? -25.382 2.725 20.354 1.00 87.50 105 ASP A O 1
ATOM 835 N N . ARG A 1 106 ? -26.930 1.095 20.386 1.00 90.00 106 ARG A N 1
ATOM 836 C CA . ARG A 1 106 ? -26.226 0.242 21.344 1.00 90.00 106 ARG A CA 1
ATOM 837 C C . ARG A 1 106 ? -25.816 -1.057 20.680 1.00 90.00 106 ARG A C 1
ATOM 839 O O . ARG A 1 106 ? -26.672 -1.791 20.196 1.00 90.00 106 ARG A O 1
ATOM 846 N N . PHE A 1 107 ? -24.523 -1.359 20.687 1.00 87.31 107 PHE A N 1
ATOM 847 C CA . PHE A 1 107 ? -24.003 -2.568 20.053 1.00 87.31 107 PHE A CA 1
ATOM 848 C C . PHE A 1 107 ? -22.828 -3.170 20.822 1.00 87.31 107 PHE A C 1
ATOM 850 O O . PHE A 1 107 ? -22.209 -2.532 21.677 1.00 87.31 107 PHE A O 1
ATOM 857 N N . VAL A 1 108 ? -22.530 -4.432 20.519 1.00 88.00 108 VAL A N 1
ATOM 858 C CA . VAL A 1 108 ? -21.432 -5.179 21.134 1.00 88.00 108 VAL A CA 1
ATOM 859 C C . VAL A 1 108 ? -20.331 -5.375 20.102 1.00 88.00 108 VAL A C 1
ATOM 861 O O . VAL A 1 108 ? -20.571 -5.924 19.030 1.00 88.00 108 VAL A O 1
ATOM 864 N N . HIS A 1 109 ? -19.119 -4.941 20.432 1.00 85.25 109 HIS A N 1
ATOM 865 C CA . HIS A 1 109 ? -17.922 -5.236 19.658 1.00 85.25 109 HIS A CA 1
ATOM 866 C C . HIS A 1 109 ? -17.192 -6.418 20.295 1.00 85.25 109 HIS A C 1
ATOM 868 O O . HIS A 1 109 ? -16.703 -6.313 21.420 1.00 85.25 109 HIS A O 1
ATOM 874 N N . ILE A 1 110 ? -17.122 -7.537 19.576 1.00 84.50 110 ILE A N 1
ATOM 875 C CA . ILE A 1 110 ? -16.369 -8.723 19.991 1.00 84.50 110 ILE A CA 1
ATOM 876 C C . ILE A 1 110 ? -15.038 -8.707 19.247 1.00 84.50 110 ILE A C 1
ATOM 878 O O . ILE A 1 110 ? -15.016 -8.750 18.017 1.00 84.50 110 ILE A O 1
ATOM 882 N N . GLY A 1 111 ? -13.935 -8.629 19.986 1.00 80.81 111 GLY A N 1
ATOM 883 C CA . GLY A 1 111 ? -12.597 -8.508 19.414 1.00 80.81 111 GLY A CA 1
ATOM 884 C C . GLY A 1 111 ? -11.561 -9.327 20.173 1.00 80.81 111 GLY A C 1
ATOM 885 O O . GLY A 1 111 ? -11.791 -9.780 21.290 1.00 80.81 111 GLY A O 1
ATOM 886 N N . VAL A 1 112 ? -10.391 -9.506 19.563 1.00 75.50 112 VAL A N 1
ATOM 887 C CA . VAL A 1 112 ? -9.250 -10.246 20.136 1.00 75.50 112 VAL A CA 1
ATOM 888 C C . VAL A 1 112 ? -8.232 -9.307 20.799 1.00 75.50 112 VAL A C 1
ATOM 890 O O . VAL A 1 112 ? -7.025 -9.422 20.606 1.00 75.50 112 VAL A O 1
ATOM 893 N N . GLY A 1 113 ? -8.726 -8.333 21.561 1.00 64.69 113 GLY A N 1
ATOM 894 C CA . GLY A 1 113 ? -7.899 -7.468 22.407 1.00 64.69 113 GLY A CA 1
ATOM 895 C C . GLY A 1 113 ? -7.222 -6.275 21.730 1.00 64.69 113 GLY A C 1
ATOM 896 O O . GLY A 1 113 ? -6.528 -5.522 22.410 1.00 64.69 113 GLY A O 1
ATOM 897 N N . LEU A 1 114 ? -7.446 -6.048 20.433 1.00 70.75 114 LEU A N 1
ATOM 898 C CA . LEU A 1 114 ? -6.999 -4.845 19.720 1.00 70.75 114 LEU A CA 1
ATOM 899 C C . LEU A 1 114 ? -7.975 -3.686 19.981 1.00 70.75 114 LEU A C 1
ATOM 901 O O . LEU A 1 114 ? -9.096 -3.666 19.475 1.00 70.75 114 LEU A O 1
ATOM 905 N N . ARG A 1 115 ? -7.553 -2.710 20.795 1.00 71.94 115 ARG A N 1
ATOM 906 C CA . ARG A 1 115 ? -8.413 -1.594 21.244 1.00 71.94 115 ARG A CA 1
ATOM 907 C C . ARG A 1 115 ? -8.690 -0.547 20.166 1.00 71.94 115 ARG A C 1
ATOM 909 O O . ARG A 1 115 ? -9.671 0.183 20.274 1.00 71.94 115 ARG A O 1
ATOM 916 N N . THR A 1 116 ? -7.849 -0.464 19.140 1.00 72.25 116 THR A N 1
ATOM 917 C CA . THR A 1 116 ? -7.931 0.550 18.078 1.00 72.25 116 THR A CA 1
ATOM 918 C C . THR A 1 116 ? -9.278 0.533 17.360 1.00 72.25 116 THR A C 1
ATOM 920 O O . THR A 1 116 ? -9.862 1.596 17.156 1.00 72.25 116 THR A O 1
ATOM 923 N N . THR A 1 117 ? -9.824 -0.655 17.080 1.00 75.38 117 THR A N 1
ATOM 924 C CA . THR A 1 117 ? -11.112 -0.795 16.389 1.00 75.38 117 THR A CA 1
ATOM 925 C C . THR A 1 117 ? -12.292 -0.325 17.220 1.00 75.38 117 THR A C 1
ATOM 927 O O . THR A 1 117 ? -13.116 0.458 16.746 1.00 75.38 117 THR A O 1
ATOM 930 N N . ALA A 1 118 ? -12.328 -0.731 18.487 1.00 77.69 118 ALA A N 1
ATOM 931 C CA . ALA A 1 118 ? -13.328 -0.275 19.439 1.00 77.69 118 ALA A CA 1
ATOM 932 C C . ALA A 1 118 ? -13.267 1.252 19.626 1.00 77.69 118 ALA A C 1
ATOM 934 O O . ALA A 1 118 ? -14.289 1.930 19.565 1.00 77.69 118 ALA A O 1
ATOM 935 N N . ILE A 1 119 ? -12.068 1.819 19.791 1.00 79.50 119 ILE A N 1
ATOM 936 C CA . ILE A 1 119 ? -11.895 3.270 19.950 1.00 79.50 119 ILE A CA 1
ATOM 937 C C . ILE A 1 119 ? -12.355 4.018 18.691 1.00 79.50 119 ILE A C 1
ATOM 939 O O . ILE A 1 119 ? -13.044 5.031 18.809 1.00 79.50 119 ILE A O 1
ATOM 943 N N . GLY A 1 120 ? -12.008 3.524 17.499 1.00 78.62 120 GLY A N 1
ATOM 944 C CA . GLY A 1 120 ? -12.429 4.112 16.226 1.00 78.62 120 GLY A CA 1
ATOM 945 C C . GLY A 1 120 ? -13.951 4.142 16.069 1.00 78.62 120 GLY A C 1
ATOM 946 O O . GLY A 1 120 ? -14.514 5.202 15.811 1.00 78.62 120 GLY A O 1
ATOM 947 N N . LEU A 1 121 ? -14.619 3.011 16.313 1.00 79.25 121 LEU A N 1
ATOM 948 C CA . LEU A 1 121 ? -16.084 2.902 16.278 1.00 79.25 121 LEU A CA 1
ATOM 949 C C . LEU A 1 121 ? -16.757 3.778 17.346 1.00 79.25 121 LEU A C 1
ATOM 951 O O . LEU A 1 121 ? -17.739 4.463 17.066 1.00 79.25 121 LEU A O 1
ATOM 955 N N . GLY A 1 122 ? -16.204 3.798 18.561 1.00 79.69 122 GLY A N 1
ATOM 956 C CA . GLY A 1 122 ? -16.742 4.565 19.683 1.00 79.69 122 GLY A CA 1
ATOM 957 C C . GLY A 1 122 ? -16.729 6.077 19.460 1.00 79.69 122 GLY A C 1
ATOM 958 O O . GLY A 1 122 ? -17.606 6.765 19.966 1.00 79.69 122 GLY A O 1
ATOM 959 N N . ARG A 1 123 ? -15.796 6.608 18.657 1.00 82.56 123 ARG A N 1
ATOM 960 C CA . ARG A 1 123 ? -15.740 8.048 18.336 1.00 82.56 123 ARG A CA 1
ATOM 961 C C . ARG A 1 123 ? -16.952 8.558 17.552 1.00 82.56 123 ARG A C 1
ATOM 963 O O . ARG A 1 123 ? -17.197 9.760 17.576 1.00 82.56 123 ARG A O 1
ATOM 970 N N . ARG A 1 124 ? -17.691 7.683 16.857 1.00 80.31 124 ARG A N 1
ATOM 971 C CA . ARG A 1 124 ? -18.922 8.059 16.134 1.00 80.31 124 ARG A CA 1
ATOM 972 C C . ARG A 1 124 ? -20.177 7.988 17.000 1.00 80.31 124 ARG A C 1
ATOM 974 O O . ARG A 1 124 ? -21.212 8.506 16.589 1.00 80.31 124 ARG A O 1
ATOM 981 N N . LEU A 1 125 ? -20.098 7.372 18.178 1.00 85.69 125 LEU A N 1
ATOM 982 C CA . LEU A 1 125 ? -21.202 7.353 19.128 1.00 85.69 125 LEU A CA 1
ATOM 983 C C . LEU A 1 125 ? -21.265 8.689 19.867 1.00 85.69 125 LEU A C 1
ATOM 985 O O . LEU A 1 125 ? -20.282 9.129 20.460 1.00 85.69 125 LEU A O 1
ATOM 989 N N . THR A 1 126 ? -22.428 9.332 19.833 1.00 84.25 126 THR A N 1
ATOM 990 C CA . THR A 1 126 ? -22.680 10.592 20.549 1.00 84.25 126 THR A CA 1
ATOM 991 C C . THR A 1 126 ? -23.420 10.325 21.853 1.00 84.25 126 THR A C 1
ATOM 993 O O . THR A 1 126 ? -23.000 10.783 22.913 1.00 84.25 126 THR A O 1
ATOM 996 N N . THR A 1 127 ? -24.503 9.552 21.779 1.00 85.62 127 THR A N 1
ATOM 997 C CA . THR A 1 127 ? -25.351 9.168 22.920 1.00 85.62 127 THR A CA 1
ATOM 998 C C . THR A 1 127 ? -25.512 7.654 23.054 1.00 85.62 127 THR A C 1
ATOM 1000 O O . THR A 1 127 ? -25.983 7.175 24.087 1.00 85.62 127 THR A O 1
ATOM 1003 N N . GLY A 1 128 ? -25.115 6.898 22.027 1.00 85.19 128 GLY A N 1
ATOM 1004 C CA . GLY A 1 128 ? -25.120 5.444 22.034 1.00 85.19 128 GLY A CA 1
ATOM 1005 C C . GLY A 1 128 ? -24.033 4.841 22.922 1.00 85.19 128 GLY A C 1
ATOM 1006 O O . GLY A 1 128 ? -23.137 5.521 23.428 1.00 85.19 128 GLY A O 1
ATOM 1007 N N . HIS A 1 129 ? -24.106 3.526 23.114 1.00 86.56 129 HIS A N 1
ATOM 1008 C CA . HIS A 1 129 ? -23.169 2.796 23.967 1.00 86.56 129 HIS A CA 1
ATOM 1009 C C . HIS A 1 129 ? -22.634 1.557 23.261 1.00 86.56 129 HIS A C 1
ATOM 1011 O O . HIS A 1 129 ? -23.394 0.717 22.790 1.00 86.56 129 HIS A O 1
ATOM 1017 N N . MET A 1 130 ? -21.313 1.402 23.263 1.00 89.25 130 MET A N 1
ATOM 1018 C CA . MET A 1 130 ? -20.652 0.206 22.760 1.00 89.25 130 MET A CA 1
ATOM 1019 C C . MET A 1 130 ? -20.107 -0.616 23.926 1.00 89.25 130 MET A C 1
ATOM 1021 O O . MET A 1 130 ? -19.314 -0.119 24.728 1.00 89.25 130 MET A O 1
ATOM 1025 N N . THR A 1 131 ? -20.491 -1.888 24.000 1.00 89.94 131 THR A N 1
ATOM 1026 C CA . THR A 1 131 ? -19.882 -2.852 24.925 1.00 89.94 131 THR A CA 1
ATOM 1027 C C . THR A 1 131 ? -18.773 -3.603 24.205 1.00 89.94 131 THR A C 1
ATOM 1029 O O . THR A 1 131 ? -19.004 -4.195 23.156 1.00 89.94 131 THR A O 1
ATOM 1032 N N . VAL A 1 132 ? -17.565 -3.594 24.764 1.00 86.75 132 VAL A N 1
ATOM 1033 C CA . VAL A 1 132 ? -16.418 -4.306 24.190 1.00 86.75 132 VAL A CA 1
ATOM 1034 C C . VAL A 1 132 ? -16.230 -5.621 24.932 1.00 86.75 132 VAL A C 1
ATOM 1036 O O . VAL A 1 132 ? -16.028 -5.622 26.145 1.00 86.75 132 VAL A O 1
ATOM 1039 N N . VAL A 1 133 ? -16.290 -6.732 24.201 1.00 87.44 133 VAL A N 1
ATOM 1040 C CA . VAL A 1 133 ? -16.012 -8.075 24.714 1.00 87.44 133 VAL A CA 1
ATOM 1041 C C . VAL A 1 133 ? -14.697 -8.543 24.111 1.00 87.44 133 VAL A C 1
ATOM 1043 O O . VAL A 1 133 ? -14.591 -8.765 22.905 1.00 87.44 133 VAL A O 1
ATOM 1046 N N . ASP A 1 134 ? -13.686 -8.672 24.965 1.00 83.81 134 ASP A N 1
ATOM 1047 C CA . ASP A 1 134 ? -12.386 -9.210 24.583 1.00 83.81 134 ASP A CA 1
ATOM 1048 C C . ASP A 1 134 ? -12.387 -10.729 24.779 1.00 83.81 134 ASP A C 1
ATOM 1050 O O . ASP A 1 134 ? -12.504 -11.216 25.904 1.00 83.81 134 ASP A O 1
ATOM 1054 N N . ILE A 1 135 ? -12.283 -11.472 23.678 1.00 86.12 135 ILE A N 1
ATOM 1055 C CA . ILE A 1 135 ? -12.246 -12.943 23.682 1.00 86.12 135 ILE A CA 1
ATOM 1056 C C . ILE A 1 135 ? -10.819 -13.496 23.597 1.00 86.12 135 ILE A C 1
ATOM 1058 O O . ILE A 1 135 ? -10.635 -14.701 23.417 1.00 86.12 135 ILE A O 1
ATOM 1062 N N . TYR A 1 136 ? -9.798 -12.639 23.689 1.00 81.81 136 TYR A N 1
ATOM 1063 C CA . TYR A 1 136 ? -8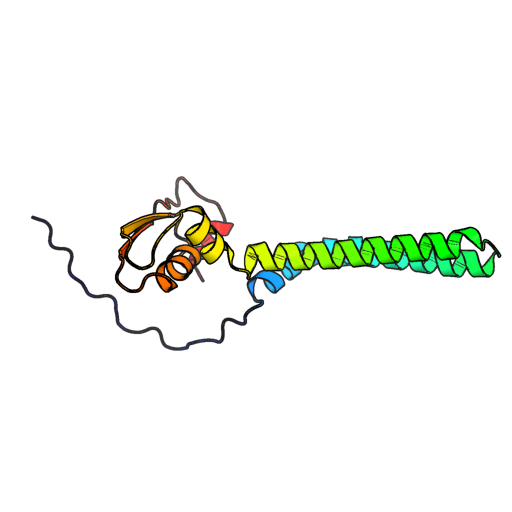.415 -13.077 23.577 1.00 81.81 136 TYR A CA 1
ATOM 1064 C C . TYR A 1 136 ? -8.032 -14.064 24.687 1.00 81.81 136 TYR A C 1
ATOM 1066 O O . TYR A 1 136 ? -8.096 -13.754 25.878 1.00 81.81 136 TYR A O 1
ATOM 1074 N N . ASN A 1 137 ? -7.533 -15.231 24.278 1.00 81.81 137 ASN A N 1
ATOM 1075 C CA . ASN A 1 137 ? -6.931 -16.216 25.164 1.00 81.81 137 ASN A CA 1
ATOM 1076 C C . ASN A 1 137 ? -5.518 -16.561 24.658 1.00 81.81 137 ASN A C 1
ATOM 1078 O O . ASN A 1 137 ? -5.407 -17.165 23.592 1.00 81.81 137 ASN A O 1
ATOM 1082 N N . PRO A 1 138 ? -4.439 -16.252 25.404 1.00 77.38 138 PRO A N 1
ATOM 1083 C CA . PRO A 1 138 ? -3.067 -16.501 24.954 1.00 77.38 138 PRO A CA 1
ATOM 1084 C C . PRO A 1 138 ? -2.743 -17.989 24.748 1.00 77.38 138 PRO A C 1
ATOM 1086 O O . PRO A 1 138 ? -1.839 -18.309 23.984 1.00 77.38 138 PRO A O 1
ATOM 1089 N N . GLN A 1 139 ? -3.477 -18.896 25.399 1.00 80.31 139 GLN A N 1
ATOM 1090 C CA . GLN A 1 139 ? -3.294 -20.344 25.253 1.00 80.31 139 GLN A CA 1
ATOM 1091 C C . GLN A 1 139 ? -3.933 -20.880 23.964 1.00 80.31 139 GLN A C 1
ATOM 1093 O O . GLN A 1 139 ? -3.456 -21.863 23.407 1.00 80.31 139 GLN A O 1
ATOM 1098 N N . LEU A 1 140 ? -4.999 -20.230 23.482 1.00 79.44 140 LEU A N 1
ATOM 1099 C CA . LEU A 1 140 ? -5.728 -20.622 22.268 1.00 79.44 140 LEU A CA 1
ATOM 1100 C C . LEU A 1 140 ? -5.358 -19.760 21.049 1.00 79.44 140 LEU A C 1
ATOM 1102 O O . LEU A 1 140 ? -5.581 -20.168 19.914 1.00 79.44 140 LEU A O 1
ATOM 1106 N N . MET A 1 141 ? -4.792 -18.572 21.275 1.00 76.94 141 MET A N 1
ATOM 1107 C CA . MET A 1 141 ? -4.444 -17.582 20.254 1.00 76.94 141 MET A CA 1
ATOM 1108 C C . MET A 1 141 ? -2.989 -17.095 20.423 1.00 76.94 141 MET A C 1
ATOM 1110 O O . MET A 1 141 ? -2.766 -15.922 20.724 1.00 76.94 141 MET A O 1
ATOM 1114 N N . PRO A 1 142 ? -1.972 -17.953 20.197 1.00 73.62 142 PRO A N 1
ATOM 1115 C CA . PRO A 1 142 ? -0.558 -17.629 20.436 1.00 73.62 142 PRO A CA 1
ATOM 1116 C C . PRO A 1 142 ? 0.073 -16.719 19.361 1.00 73.62 142 PRO A C 1
ATOM 1118 O O . PRO A 1 142 ? 1.294 -16.596 19.270 1.00 73.62 142 PRO A O 1
ATOM 1121 N N . GLY A 1 143 ? -0.734 -16.099 18.496 1.00 72.62 143 GLY A N 1
ATOM 1122 C CA . GLY A 1 143 ? -0.252 -15.312 17.366 1.00 72.62 143 GLY A CA 1
ATOM 1123 C C . GLY A 1 143 ? 0.572 -14.103 17.813 1.00 72.62 143 GLY A C 1
ATOM 1124 O O . GLY A 1 143 ? 0.050 -13.183 18.445 1.00 72.62 143 GLY A O 1
ATOM 1125 N N . GLY A 1 144 ? 1.846 -14.052 17.410 1.00 65.75 144 GLY A N 1
ATOM 1126 C CA . GLY A 1 144 ? 2.761 -12.964 17.779 1.00 65.75 144 GLY A CA 1
ATOM 1127 C C . GLY A 1 144 ? 2.283 -11.566 17.363 1.00 65.75 144 GLY A C 1
ATOM 1128 O O . GLY A 1 144 ? 2.615 -10.585 18.020 1.00 65.75 144 GLY A O 1
ATOM 1129 N N . ALA A 1 145 ? 1.460 -11.458 16.315 1.00 62.94 145 ALA A N 1
ATOM 1130 C CA . ALA A 1 145 ? 0.845 -10.194 15.907 1.00 62.94 145 ALA A CA 1
ATOM 1131 C C . ALA A 1 145 ? -0.150 -9.643 16.949 1.00 62.94 145 ALA A C 1
ATOM 1133 O O . ALA A 1 145 ? -0.143 -8.444 17.213 1.00 62.94 145 ALA A O 1
ATOM 1134 N N . ILE A 1 146 ? -0.953 -10.508 17.580 1.00 65.56 146 ILE A N 1
ATOM 1135 C CA . ILE A 1 146 ? -1.952 -10.110 18.587 1.00 65.56 146 ILE A CA 1
ATOM 1136 C C . ILE A 1 146 ? -1.254 -9.733 19.897 1.00 65.56 146 ILE A C 1
ATOM 1138 O O . ILE A 1 146 ? -1.590 -8.728 20.515 1.00 65.56 146 ILE A O 1
ATOM 1142 N N . ILE A 1 147 ? -0.221 -10.493 20.274 1.00 68.38 147 ILE A N 1
ATOM 1143 C CA . ILE A 1 147 ? 0.610 -10.202 21.449 1.00 68.38 147 ILE A CA 1
ATOM 1144 C C . ILE A 1 147 ? 1.267 -8.821 21.313 1.00 68.38 147 ILE A C 1
ATOM 1146 O O . ILE A 1 147 ? 1.170 -8.004 22.226 1.00 68.38 147 ILE A O 1
ATOM 1150 N N . ARG A 1 148 ? 1.881 -8.528 20.156 1.00 61.66 148 ARG A N 1
ATOM 1151 C CA . ARG A 1 148 ? 2.498 -7.218 19.884 1.00 61.66 148 ARG A CA 1
ATOM 1152 C C . ARG A 1 148 ? 1.473 -6.087 19.846 1.00 61.66 148 ARG A C 1
ATOM 1154 O O . ARG A 1 148 ? 1.719 -5.038 20.425 1.00 61.66 148 ARG A O 1
ATOM 1161 N N . GLY A 1 149 ? 0.320 -6.311 19.218 1.00 61.28 149 GLY A N 1
ATOM 1162 C CA . GLY A 1 149 ? -0.746 -5.313 19.119 1.00 61.28 149 GLY A CA 1
ATOM 1163 C C . GLY A 1 149 ? -1.397 -4.933 20.453 1.00 61.28 149 GLY A C 1
ATOM 1164 O O . GLY A 1 149 ? -2.056 -3.903 20.514 1.00 61.28 149 GLY A O 1
ATOM 1165 N N . ARG A 1 150 ? -1.215 -5.734 21.515 1.00 66.44 150 ARG A N 1
ATOM 1166 C CA . ARG A 1 150 ? -1.668 -5.412 22.883 1.00 66.44 150 ARG A CA 1
ATOM 1167 C C . ARG A 1 150 ? -0.619 -4.697 23.738 1.00 66.44 150 ARG A C 1
ATOM 1169 O O . ARG A 1 150 ? -0.976 -4.179 24.790 1.00 66.44 150 ARG A O 1
ATOM 1176 N N . ALA A 1 151 ? 0.654 -4.722 23.338 1.00 63.69 151 ALA A N 1
ATOM 1177 C CA . ALA A 1 151 ? 1.740 -4.045 24.050 1.00 63.69 151 ALA A CA 1
ATOM 1178 C C . ALA A 1 151 ? 1.887 -2.559 23.659 1.00 63.69 151 ALA A C 1
ATOM 1180 O O . ALA A 1 151 ? 2.647 -1.840 24.306 1.00 63.69 151 ALA A O 1
ATOM 1181 N N . LEU A 1 152 ? 1.187 -2.135 22.600 1.00 54.09 152 LEU A N 1
ATOM 1182 C CA . LEU A 1 152 ? 1.074 -0.760 22.103 1.00 54.09 152 LEU A CA 1
ATOM 1183 C C . LEU A 1 152 ? -0.187 -0.086 22.658 1.00 54.09 152 LEU A C 1
ATOM 1185 O O . LEU A 1 152 ? -0.116 1.134 22.914 1.00 54.09 152 LEU A O 1
#

Sequence (152 aa):
MFSYGLSLWQNSPGMDRTGRYRGTLDYIAAHWPAYIFGYAGIILLLLVLVIVSGAQGWWAFIPLGFAALLLVAFYLGASIWAAHLQYDGAVHDMLFDMARLRPEDRFVHIGVGLRTTAIGLGRRLTTGHMTVVDIYNPQLMPGGAIIRGRAL

Foldseek 3Di:
DDDDDDDDPDDDPDPPCPDLCPQLVVVCVVCV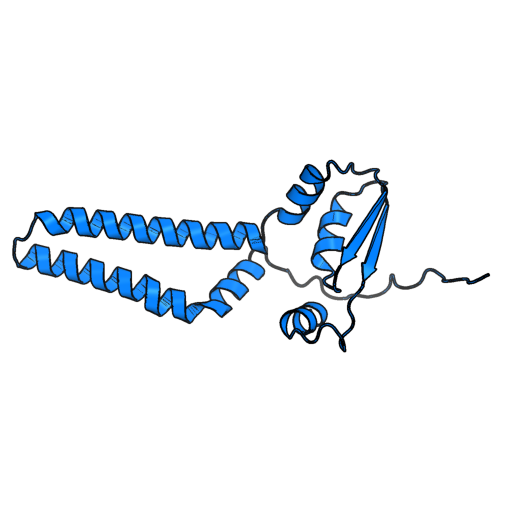CCCCCPLVVLLVVLVVQLVVCVVVVVVVSNVVSVVVNVVSVVVVVVVSVVSSCVGRNDPLVVVCVVVVHALAEEEEAEEQQQCPSVVSNPVSRDNYDYHYHHPHDCVVCVDPVSVVSNVD